Protein AF-A0AAW4URC3-F1 (afdb_monomer_lite)

pLDDT: mean 91.28, std 11.99, range [45.72, 98.25]

Secondary structure (DSSP, 8-state):
--HHHHHHHHHHHHHHHHHHHHHHHHHHHHHHHHHHHHHHHHHHHHHHHHHHHHHHHHTS---GGGHHHHHHHHHHHHHTTSHHHHHTT------S---

Radius of gyration: 28.43 Å; chains: 1; bounding box: 60×24×77 Å

Sequence (99 aa):
KTYEERIRALEKKEQESIEATKKLIAQRKELEKRKKAEESKKRTHRLCQIGGAVESVLGCPIEEEDLPKLIGFLKRQETNGKFFSKAMQKEPLTDMEEV

Structure (mmCIF, N/CA/C/O backbone):
data_AF-A0AAW4URC3-F1
#
_entry.id   AF-A0AAW4URC3-F1
#
loop_
_atom_site.group_PDB
_atom_site.id
_atom_site.type_symbol
_atom_site.label_atom_id
_atom_site.label_alt_id
_atom_site.label_comp_id
_atom_site.label_asym_id
_atom_site.label_entity_id
_atom_site.label_seq_id
_atom_site.pdbx_PDB_ins_code
_atom_site.Cartn_x
_atom_site.Cartn_y
_atom_site.Cartn_z
_atom_site.occupancy
_atom_site.B_iso_or_equiv
_atom_site.auth_seq_id
_atom_site.auth_comp_id
_atom_site.auth_asym_id
_atom_site.auth_atom_id
_atom_site.pdbx_PDB_model_num
ATOM 1 N N . LYS A 1 1 ? 37.188 -4.048 -47.776 1.00 61.28 1 LYS A N 1
ATOM 2 C CA . LYS A 1 1 ? 36.425 -3.222 -46.811 1.00 61.28 1 LYS A CA 1
ATOM 3 C C . LYS A 1 1 ? 37.290 -2.039 -46.436 1.00 61.28 1 LYS A C 1
ATOM 5 O O . LYS A 1 1 ? 38.365 -2.270 -45.885 1.00 61.28 1 LYS A O 1
ATOM 10 N N . THR A 1 2 ? 36.876 -0.833 -46.801 1.00 87.75 2 THR A N 1
ATOM 11 C CA . THR A 1 2 ? 37.629 0.386 -46.480 1.00 87.75 2 THR A CA 1
ATOM 12 C C . THR A 1 2 ? 37.494 0.703 -44.988 1.00 87.75 2 THR A C 1
ATOM 14 O O . THR A 1 2 ? 36.591 0.203 -44.310 1.00 87.75 2 THR A O 1
ATOM 17 N N . TYR A 1 3 ? 38.415 1.496 -44.439 1.00 86.44 3 TYR A N 1
ATOM 18 C CA . TYR A 1 3 ? 38.340 1.918 -43.037 1.00 86.44 3 TYR A CA 1
ATOM 19 C C . TYR A 1 3 ? 37.055 2.712 -42.748 1.00 86.44 3 TYR A C 1
ATOM 21 O O . TYR A 1 3 ? 36.434 2.515 -41.707 1.00 86.44 3 TYR A O 1
ATOM 29 N N . GLU A 1 4 ? 36.586 3.503 -43.712 1.00 87.88 4 GLU A N 1
ATOM 30 C CA . GLU A 1 4 ? 35.340 4.273 -43.619 1.00 87.88 4 GLU A CA 1
ATOM 31 C C . GLU A 1 4 ? 34.081 3.402 -43.504 1.00 87.88 4 GLU A C 1
ATOM 33 O O . GLU A 1 4 ? 33.157 3.734 -42.764 1.00 87.88 4 GLU A O 1
ATOM 38 N N . GLU A 1 5 ? 34.022 2.269 -44.211 1.00 88.00 5 GLU A N 1
ATOM 39 C CA . GLU A 1 5 ? 32.903 1.323 -44.088 1.00 88.00 5 GLU A CA 1
ATOM 40 C C . GLU A 1 5 ? 32.860 0.676 -42.699 1.00 88.00 5 GLU A C 1
ATOM 42 O O . GLU A 1 5 ? 31.785 0.398 -42.167 1.00 88.00 5 GLU A O 1
ATOM 47 N N . ARG A 1 6 ? 34.033 0.440 -42.095 1.00 90.69 6 ARG A N 1
ATOM 48 C CA . ARG A 1 6 ? 34.136 -0.120 -40.740 1.00 90.69 6 ARG A CA 1
ATOM 49 C C . ARG A 1 6 ? 33.696 0.891 -39.682 1.00 90.69 6 ARG A C 1
ATOM 51 O O . ARG A 1 6 ? 32.992 0.494 -38.759 1.00 90.69 6 ARG A O 1
ATOM 58 N N . ILE A 1 7 ? 34.055 2.167 -39.842 1.00 91.50 7 ILE A N 1
ATOM 59 C CA . ILE A 1 7 ? 33.627 3.255 -38.947 1.00 91.50 7 ILE A CA 1
ATOM 60 C C . ILE A 1 7 ? 32.098 3.396 -38.972 1.00 91.50 7 ILE A C 1
ATOM 62 O O . ILE A 1 7 ? 31.466 3.283 -37.925 1.00 91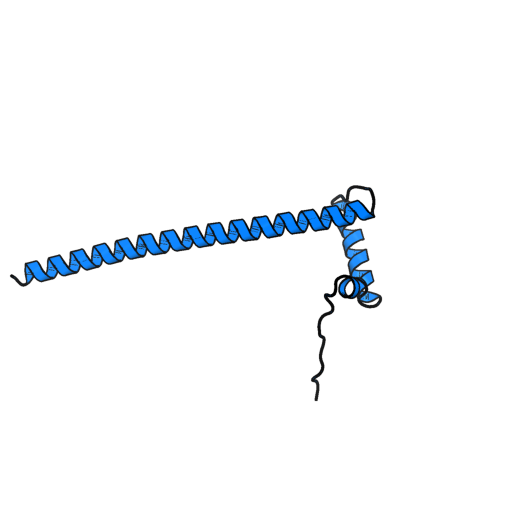.50 7 ILE A O 1
ATOM 66 N N . ARG A 1 8 ? 31.480 3.483 -40.160 1.00 91.69 8 ARG A N 1
ATOM 67 C CA . ARG A 1 8 ? 30.011 3.583 -40.291 1.00 91.69 8 ARG A CA 1
ATOM 68 C C . ARG A 1 8 ? 29.259 2.390 -39.694 1.00 91.69 8 ARG A C 1
ATOM 70 O O . ARG A 1 8 ? 28.179 2.548 -39.128 1.00 91.69 8 ARG A O 1
ATOM 77 N N . ALA A 1 9 ? 29.814 1.183 -39.809 1.00 90.56 9 ALA A N 1
ATOM 78 C CA . ALA A 1 9 ? 29.214 -0.007 -39.207 1.00 90.56 9 ALA A CA 1
ATOM 79 C C . ALA A 1 9 ? 29.254 0.027 -37.667 1.00 90.56 9 ALA A C 1
ATOM 81 O O . ALA A 1 9 ? 28.310 -0.437 -37.025 1.00 90.56 9 ALA A O 1
ATOM 82 N N . LEU A 1 10 ? 30.324 0.576 -37.077 1.00 91.44 10 LEU A N 1
ATOM 83 C CA . LEU A 1 10 ? 30.440 0.752 -35.628 1.00 91.44 10 LEU A CA 1
ATOM 84 C C . LEU A 1 10 ? 29.471 1.824 -35.115 1.00 91.44 10 LEU A C 1
ATOM 86 O O . LEU A 1 10 ? 28.751 1.549 -34.160 1.00 91.44 10 LEU A O 1
ATOM 90 N N . GLU A 1 11 ? 29.369 2.970 -35.792 1.00 92.69 11 GLU A N 1
ATOM 91 C CA . GLU A 1 11 ? 28.425 4.046 -35.441 1.00 92.69 11 GLU A CA 1
ATOM 92 C C . 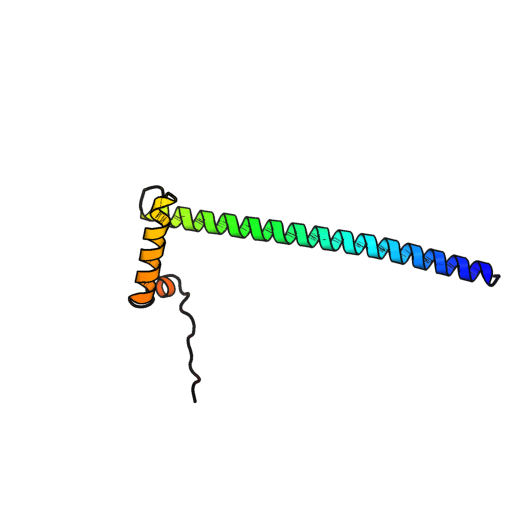GLU A 1 11 ? 26.968 3.570 -35.492 1.00 92.69 11 GLU A C 1
ATOM 94 O O . GLU A 1 11 ? 26.184 3.827 -34.580 1.00 92.69 11 GLU A O 1
ATOM 99 N N . LYS A 1 12 ? 26.599 2.802 -36.528 1.00 94.44 12 LYS A N 1
ATOM 100 C CA . LYS A 1 12 ? 25.254 2.221 -36.627 1.00 94.44 12 LYS A CA 1
ATOM 101 C C . LYS A 1 12 ? 24.959 1.283 -35.453 1.00 94.44 12 LYS A C 1
ATOM 103 O O . LYS A 1 12 ? 23.882 1.355 -34.865 1.00 94.44 12 LYS A O 1
ATOM 108 N N . LYS A 1 13 ? 25.921 0.431 -35.087 1.00 93.50 13 LYS A N 1
ATOM 109 C CA . LYS A 1 13 ? 25.784 -0.490 -33.950 1.00 93.50 13 LYS A CA 1
ATOM 110 C C . LYS A 1 13 ? 25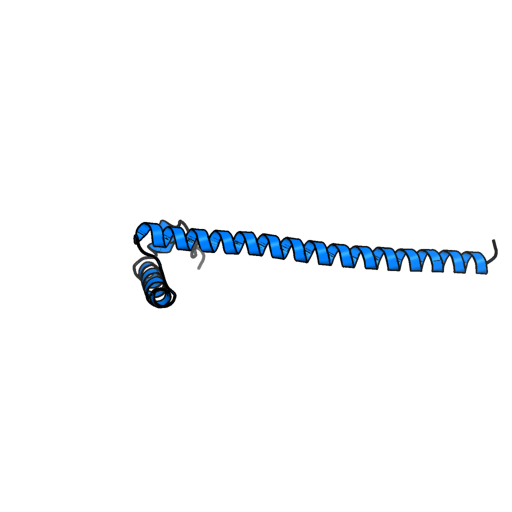.691 0.261 -32.616 1.00 93.50 13 LYS A C 1
ATOM 112 O O . LYS A 1 13 ? 24.941 -0.152 -31.733 1.00 93.50 13 LYS A O 1
ATOM 117 N N . GLU A 1 14 ? 26.436 1.352 -32.464 1.00 93.25 14 GLU A N 1
ATOM 118 C CA . GLU A 1 14 ? 26.371 2.219 -31.288 1.00 93.25 14 GLU A CA 1
ATOM 119 C C . GLU A 1 14 ? 24.996 2.886 -31.166 1.00 93.25 14 GLU A C 1
ATOM 121 O O . GLU A 1 14 ? 24.365 2.805 -30.111 1.00 93.25 14 GLU A O 1
ATOM 126 N N . GLN A 1 15 ? 24.471 3.438 -32.260 1.00 94.25 15 GLN A N 1
ATOM 127 C CA . GLN A 1 15 ? 23.146 4.056 -32.289 1.00 94.25 15 GLN A CA 1
ATOM 128 C C . GLN A 1 15 ? 22.026 3.053 -31.964 1.00 94.25 15 GLN A C 1
ATOM 130 O O . GLN A 1 15 ? 21.160 3.337 -31.132 1.00 94.25 15 GLN A O 1
ATOM 135 N N . GLU A 1 16 ? 22.066 1.854 -32.551 1.00 94.25 16 GLU A N 1
ATOM 136 C CA . GLU A 1 16 ? 21.119 0.773 -32.246 1.00 94.25 16 GLU A CA 1
ATOM 137 C C . GLU A 1 16 ? 21.172 0.374 -30.760 1.00 94.25 16 GLU A C 1
ATOM 139 O O . GLU A 1 16 ? 20.134 0.169 -30.125 1.00 94.25 16 GLU A O 1
ATOM 144 N N . SER A 1 17 ? 22.373 0.325 -30.174 1.00 91.50 17 SER A N 1
ATOM 145 C CA . SER A 1 17 ? 22.572 0.038 -28.749 1.00 91.50 17 SER A CA 1
ATOM 146 C C . SER A 1 17 ? 22.000 1.138 -27.846 1.00 91.50 17 SER A C 1
ATOM 148 O O . SER A 1 17 ? 21.334 0.851 -26.842 1.00 91.50 17 SER A O 1
ATOM 150 N N . ILE A 1 18 ? 22.190 2.408 -28.215 1.00 94.75 18 ILE A N 1
ATOM 151 C CA . ILE A 1 18 ? 21.625 3.558 -27.499 1.00 94.75 18 ILE A CA 1
ATOM 152 C C . ILE A 1 18 ? 20.093 3.505 -27.532 1.00 94.75 18 ILE A C 1
ATOM 154 O O . ILE A 1 18 ? 19.439 3.697 -26.503 1.00 94.75 18 ILE A O 1
ATOM 158 N N . GLU A 1 19 ? 19.497 3.215 -28.687 1.00 95.19 19 GLU A N 1
ATOM 159 C CA . GLU A 1 19 ? 18.043 3.099 -28.828 1.00 95.19 19 GLU A CA 1
ATOM 160 C C . GLU A 1 19 ? 17.471 1.910 -28.053 1.00 95.19 19 GLU A C 1
ATOM 162 O O . GLU A 1 19 ? 16.449 2.053 -27.373 1.00 95.19 19 GLU A O 1
ATOM 167 N N . ALA A 1 20 ? 18.144 0.758 -28.089 1.00 95.25 20 ALA A N 1
ATOM 168 C CA . ALA A 1 20 ? 17.772 -0.403 -27.287 1.00 95.25 20 ALA A CA 1
ATOM 169 C C . ALA A 1 20 ? 17.826 -0.082 -25.785 1.00 95.25 20 ALA A C 1
ATOM 171 O O . ALA A 1 20 ? 16.878 -0.371 -25.051 1.00 95.25 20 ALA A O 1
ATOM 172 N N . THR A 1 21 ? 18.877 0.605 -25.334 1.00 94.06 21 THR A N 1
ATOM 173 C CA . THR A 1 21 ? 19.033 1.027 -23.936 1.00 94.06 21 THR A CA 1
ATOM 174 C C . THR A 1 21 ? 17.931 2.004 -23.519 1.00 94.06 21 THR A C 1
ATOM 176 O O . THR A 1 21 ? 17.320 1.831 -22.463 1.00 94.06 21 THR A O 1
ATOM 179 N N . LYS A 1 22 ? 17.591 2.987 -24.364 1.00 96.94 22 LYS A N 1
ATOM 180 C CA . LYS A 1 22 ? 16.474 3.917 -24.117 1.00 96.94 22 LYS A CA 1
ATOM 181 C C . LYS A 1 22 ? 15.139 3.180 -23.966 1.00 96.94 22 LYS A C 1
ATOM 183 O O . LYS A 1 22 ? 14.389 3.473 -23.033 1.00 96.94 22 LYS A O 1
ATOM 188 N N . LYS A 1 23 ? 14.858 2.197 -24.832 1.00 96.31 23 LYS A N 1
ATOM 189 C CA . LYS A 1 23 ? 13.648 1.358 -24.742 1.00 96.31 23 LYS A CA 1
ATOM 190 C C . LYS A 1 23 ? 13.618 0.549 -23.446 1.00 96.31 23 LYS A C 1
ATOM 192 O O . LYS A 1 23 ? 12.591 0.537 -22.771 1.00 96.31 23 LYS A O 1
ATOM 197 N N . LEU A 1 24 ? 14.736 -0.064 -23.057 1.00 95.25 24 LEU A N 1
ATOM 198 C CA . LEU A 1 24 ? 14.837 -0.826 -21.808 1.00 95.25 24 LEU A CA 1
ATOM 199 C C . LEU A 1 24 ? 14.623 0.054 -20.571 1.00 95.25 24 LEU A C 1
ATOM 201 O O . LEU A 1 24 ? 13.899 -0.338 -19.658 1.00 95.25 24 LEU A O 1
ATOM 205 N N . ILE A 1 25 ? 15.197 1.260 -20.544 1.00 96.69 25 ILE A N 1
ATOM 206 C CA . ILE A 1 25 ? 14.980 2.219 -19.452 1.00 96.69 25 ILE A CA 1
ATOM 207 C C . ILE A 1 25 ? 13.499 2.612 -19.369 1.00 96.69 25 ILE A C 1
ATOM 209 O O . ILE A 1 25 ? 12.935 2.649 -18.274 1.00 96.69 25 ILE A O 1
ATOM 213 N N . ALA A 1 26 ? 12.853 2.877 -20.508 1.00 96.56 26 ALA A N 1
ATOM 214 C CA . ALA A 1 26 ? 11.428 3.199 -20.546 1.00 96.56 26 ALA A CA 1
ATOM 215 C C . ALA A 1 26 ? 10.562 2.033 -20.036 1.00 96.56 26 ALA A C 1
ATOM 217 O O . ALA A 1 26 ? 9.682 2.245 -19.203 1.00 96.56 26 ALA A O 1
ATOM 218 N N . GLN A 1 27 ? 10.857 0.801 -20.465 1.00 96.75 27 GLN A N 1
ATOM 219 C CA . GLN A 1 27 ? 10.165 -0.403 -19.996 1.00 96.75 27 GLN A CA 1
ATOM 220 C C . GLN A 1 27 ? 10.344 -0.627 -18.490 1.00 96.75 27 GLN A C 1
ATOM 222 O O . GLN A 1 27 ? 9.367 -0.914 -17.803 1.00 96.75 27 GLN A O 1
ATOM 227 N N . ARG A 1 28 ? 11.555 -0.442 -17.948 1.00 96.56 28 ARG A N 1
ATOM 228 C CA . ARG A 1 28 ? 11.802 -0.544 -16.498 1.00 96.56 28 ARG A CA 1
ATOM 229 C C . ARG A 1 28 ? 10.977 0.467 -15.708 1.00 96.56 28 ARG A C 1
ATOM 231 O O . ARG A 1 28 ? 10.293 0.076 -14.769 1.00 96.56 28 ARG A O 1
ATOM 238 N N . LYS A 1 29 ? 10.970 1.736 -16.129 1.00 97.06 29 LYS A N 1
ATOM 239 C CA . LYS A 1 29 ? 10.165 2.786 -15.479 1.00 97.06 29 LYS A CA 1
ATOM 240 C C . LYS A 1 29 ? 8.671 2.461 -15.493 1.00 97.06 29 LYS A C 1
ATOM 242 O O . LYS A 1 29 ? 7.975 2.719 -14.5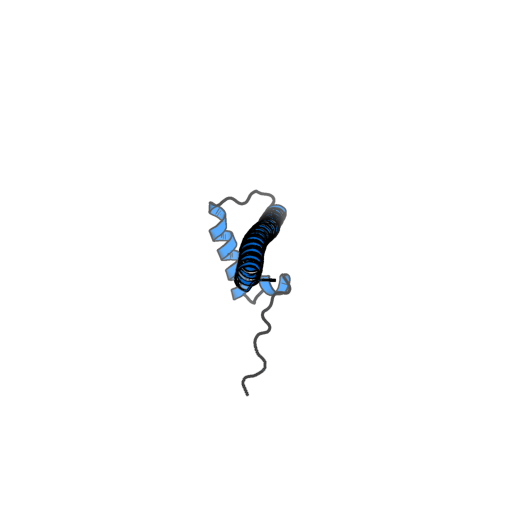16 1.00 97.06 29 LYS A O 1
ATOM 247 N N . GLU A 1 30 ? 8.171 1.907 -16.592 1.00 96.44 30 GLU A N 1
ATOM 248 C CA . GLU A 1 30 ? 6.770 1.497 -16.703 1.00 96.44 30 GLU A CA 1
ATOM 249 C C . GLU A 1 30 ? 6.444 0.319 -15.772 1.00 96.44 30 GLU A C 1
ATOM 251 O O . GLU A 1 30 ? 5.437 0.344 -15.064 1.00 96.44 30 GLU A O 1
ATOM 256 N N . LEU A 1 31 ? 7.321 -0.685 -15.701 1.00 96.06 31 LEU A N 1
ATOM 257 C CA . LEU A 1 31 ? 7.163 -1.813 -14.781 1.00 96.06 31 LEU A CA 1
ATOM 258 C C . LEU A 1 31 ? 7.196 -1.370 -13.311 1.00 96.06 31 LEU A C 1
ATOM 260 O O . LEU A 1 31 ? 6.363 -1.813 -12.522 1.00 96.06 31 LEU A O 1
ATOM 264 N N . GLU A 1 32 ? 8.096 -0.458 -12.945 1.00 96.00 32 GLU A N 1
ATOM 265 C CA . GLU A 1 32 ? 8.163 0.116 -11.596 1.00 96.00 32 GLU A CA 1
ATOM 266 C C . GLU A 1 32 ? 6.880 0.870 -11.227 1.00 96.00 32 GLU A C 1
ATOM 268 O O . GLU A 1 32 ? 6.344 0.688 -10.131 1.00 96.00 32 GLU A O 1
ATOM 273 N N . LYS A 1 33 ? 6.334 1.670 -12.154 1.00 96.62 33 LYS A N 1
ATOM 274 C CA . LYS A 1 33 ? 5.048 2.358 -11.957 1.00 96.62 33 LYS A CA 1
ATOM 275 C C . LYS A 1 33 ? 3.906 1.372 -11.723 1.00 96.62 33 LYS A C 1
ATOM 277 O O . LYS A 1 33 ? 3.118 1.572 -10.799 1.00 96.62 33 LYS A O 1
ATOM 282 N N . ARG A 1 34 ? 3.829 0.298 -12.516 1.00 96.19 34 ARG A N 1
ATOM 283 C CA . ARG A 1 34 ? 2.805 -0.749 -12.360 1.00 96.19 34 ARG A CA 1
ATOM 284 C C . ARG A 1 34 ? 2.921 -1.465 -11.022 1.00 96.19 34 ARG A C 1
ATOM 286 O O . ARG A 1 34 ? 1.916 -1.602 -10.330 1.00 96.19 34 ARG A O 1
ATOM 293 N N . LYS A 1 35 ? 4.139 -1.841 -10.622 1.00 96.19 35 LYS A N 1
ATOM 294 C CA . LYS A 1 35 ? 4.397 -2.465 -9.319 1.00 96.19 35 LYS A CA 1
ATOM 295 C C . LYS A 1 35 ? 3.946 -1.558 -8.172 1.00 96.19 35 LYS A C 1
ATOM 297 O O . LYS A 1 35 ? 3.193 -1.997 -7.307 1.00 96.19 35 LYS A O 1
ATOM 302 N N . LYS A 1 36 ? 4.315 -0.272 -8.212 1.00 95.56 36 LYS A N 1
ATOM 303 C CA . LYS A 1 36 ? 3.896 0.711 -7.202 1.00 95.56 36 LYS A CA 1
ATOM 304 C C . LYS A 1 36 ? 2.373 0.867 -7.152 1.00 95.56 36 LYS A C 1
ATOM 306 O O . LYS A 1 36 ? 1.806 0.978 -6.065 1.00 95.56 36 LYS A O 1
ATOM 311 N N . ALA A 1 37 ? 1.701 0.872 -8.302 1.00 95.12 37 ALA A N 1
ATOM 312 C CA . ALA A 1 37 ? 0.244 0.957 -8.365 1.00 95.12 37 ALA A CA 1
ATOM 313 C C . ALA A 1 37 ? -0.432 -0.288 -7.766 1.00 95.12 37 ALA A C 1
ATOM 315 O O . ALA A 1 37 ? -1.382 -0.161 -6.993 1.00 95.12 37 ALA A O 1
ATOM 316 N N . GLU A 1 38 ? 0.083 -1.483 -8.059 1.00 95.38 38 GLU A N 1
ATOM 317 C CA . GLU A 1 38 ? -0.425 -2.738 -7.502 1.00 95.38 38 GLU A CA 1
ATOM 318 C C . GLU A 1 38 ? -0.230 -2.812 -5.981 1.00 95.38 38 GLU A C 1
ATOM 320 O O . GLU A 1 38 ? -1.170 -3.127 -5.247 1.00 95.38 38 GLU A O 1
ATOM 325 N N . GLU A 1 39 ? 0.961 -2.463 -5.487 1.00 95.81 39 GLU A N 1
ATOM 326 C CA . GLU A 1 39 ? 1.254 -2.382 -4.053 1.00 95.81 39 GLU A CA 1
ATOM 327 C C . GLU A 1 39 ? 0.346 -1.366 -3.351 1.00 95.81 39 GLU A C 1
ATOM 329 O O . GLU A 1 39 ? -0.196 -1.649 -2.278 1.00 95.81 39 GLU A O 1
ATOM 334 N N . SER A 1 40 ? 0.107 -0.214 -3.984 1.00 95.44 40 SER A N 1
ATOM 335 C CA . SER A 1 40 ? -0.799 0.814 -3.462 1.00 95.44 40 SER A CA 1
ATOM 336 C C . SER A 1 40 ? -2.240 0.304 -3.386 1.00 95.44 40 SER A C 1
ATOM 338 O O . SER A 1 40 ? -2.887 0.471 -2.355 1.00 95.44 40 SER A O 1
ATOM 340 N N . LYS A 1 41 ? -2.729 -0.396 -4.421 1.00 96.19 41 LYS A N 1
ATOM 341 C CA . LYS A 1 41 ? -4.072 -1.000 -4.433 1.00 96.19 41 LYS A CA 1
ATOM 342 C C . LYS A 1 41 ? -4.230 -2.045 -3.329 1.00 96.19 41 LYS A C 1
ATOM 344 O O . LYS A 1 41 ? -5.218 -2.011 -2.596 1.00 96.19 41 LYS A O 1
ATOM 349 N N . LYS A 1 42 ? -3.246 -2.939 -3.170 1.00 96.56 42 LYS A N 1
ATOM 350 C CA . LYS A 1 42 ? -3.231 -3.948 -2.096 1.00 96.56 42 LYS A CA 1
ATOM 351 C C . LYS A 1 42 ? -3.229 -3.292 -0.715 1.00 96.56 42 LYS A C 1
ATOM 353 O O . LYS A 1 42 ? -3.969 -3.722 0.168 1.00 96.56 42 LYS A O 1
ATOM 358 N N . ARG A 1 43 ? -2.434 -2.233 -0.527 1.00 97.12 43 ARG A N 1
ATOM 359 C CA . ARG A 1 43 ? -2.387 -1.473 0.729 1.00 97.12 43 ARG A CA 1
ATOM 360 C C . ARG A 1 43 ? -3.730 -0.820 1.041 1.00 97.12 43 ARG A C 1
ATOM 362 O O . ARG A 1 43 ? -4.221 -1.003 2.148 1.00 97.12 43 ARG A O 1
ATOM 369 N N . THR A 1 44 ? -4.318 -0.089 0.095 1.00 97.19 44 THR A N 1
ATOM 370 C CA . THR A 1 44 ? -5.602 0.595 0.304 1.00 97.19 44 THR A CA 1
ATOM 371 C C . THR A 1 44 ? -6.716 -0.401 0.601 1.00 97.19 44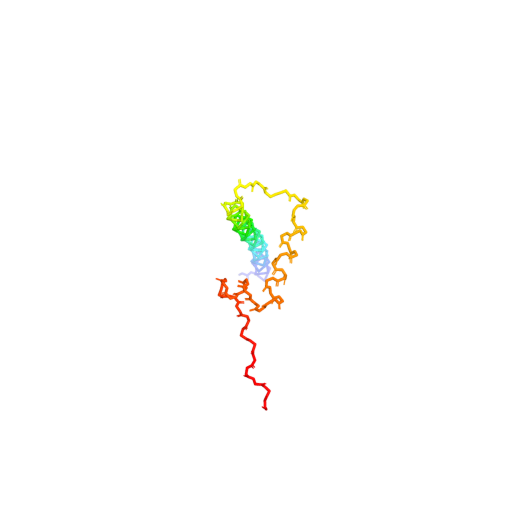 THR A C 1
ATOM 373 O O . THR A 1 44 ? -7.421 -0.226 1.585 1.00 97.19 44 THR A O 1
ATOM 376 N N . HIS A 1 45 ? -6.814 -1.497 -0.162 1.00 97.75 45 HIS A N 1
ATOM 377 C CA . HIS A 1 45 ? -7.810 -2.539 0.095 1.00 97.75 45 HIS A CA 1
ATOM 378 C C . HIS A 1 45 ? -7.688 -3.122 1.509 1.00 97.75 45 HIS A C 1
ATOM 380 O O . HIS A 1 45 ? -8.683 -3.207 2.224 1.00 97.75 45 HIS A O 1
ATOM 386 N N . ARG A 1 46 ? -6.463 -3.444 1.948 1.00 97.81 46 ARG A N 1
ATOM 387 C CA . ARG A 1 46 ? -6.211 -3.938 3.308 1.00 97.81 46 ARG A CA 1
ATOM 388 C C . ARG A 1 46 ? -6.619 -2.921 4.378 1.00 97.81 46 ARG A C 1
ATOM 390 O O . ARG A 1 46 ? -7.197 -3.309 5.384 1.00 97.81 46 ARG A O 1
ATOM 397 N N . LEU A 1 47 ? -6.314 -1.636 4.187 1.00 96.62 47 LEU A N 1
ATOM 398 C CA . LEU A 1 47 ? -6.701 -0.592 5.144 1.00 96.62 47 LEU A CA 1
ATOM 399 C C . LEU A 1 47 ? -8.226 -0.447 5.241 1.00 96.62 47 LEU A C 1
ATOM 401 O O . LEU A 1 47 ? -8.742 -0.356 6.349 1.00 96.62 47 LEU A O 1
ATOM 405 N N . CYS A 1 48 ? -8.943 -0.516 4.116 1.00 96.25 48 CYS A N 1
ATOM 406 C CA . CYS A 1 48 ? -10.408 -0.526 4.112 1.00 96.25 48 CYS A CA 1
ATOM 407 C C . CYS A 1 48 ? -10.979 -1.751 4.842 1.00 96.25 48 CYS A C 1
ATOM 409 O O . CYS A 1 48 ? -11.916 -1.612 5.618 1.00 96.25 48 CYS A O 1
ATOM 411 N N . GLN A 1 49 ? -10.398 -2.940 4.641 1.00 97.81 49 GLN A N 1
ATOM 412 C CA . GLN A 1 49 ? -10.815 -4.152 5.359 1.00 97.81 49 GLN A CA 1
ATOM 413 C C . GLN A 1 49 ? -10.627 -4.026 6.873 1.00 97.81 49 GLN A C 1
ATOM 415 O O . GLN A 1 49 ? -11.484 -4.471 7.628 1.00 97.81 49 GLN A O 1
ATOM 420 N N . ILE A 1 50 ? -9.531 -3.405 7.320 1.00 96.25 50 ILE A N 1
ATOM 421 C CA . ILE A 1 50 ? -9.308 -3.131 8.745 1.00 96.25 50 ILE A CA 1
ATOM 422 C C . ILE A 1 50 ? -10.388 -2.181 9.274 1.00 96.25 50 ILE A C 1
ATOM 424 O O . ILE A 1 50 ? -10.961 -2.468 10.317 1.00 96.25 50 ILE A O 1
ATOM 428 N N . GLY A 1 51 ? -10.704 -1.101 8.549 1.00 96.38 51 GLY A N 1
ATOM 429 C CA . GLY A 1 51 ? -11.794 -0.187 8.917 1.00 96.38 51 GLY A CA 1
ATOM 430 C C . GLY A 1 51 ? -13.130 -0.914 9.070 1.00 96.38 51 GLY A C 1
ATOM 431 O O . GLY A 1 51 ? -13.732 -0.866 10.138 1.00 96.38 51 GLY A O 1
ATOM 432 N N . GLY A 1 52 ? -13.520 -1.699 8.060 1.00 97.25 52 GLY A N 1
ATOM 433 C CA . GLY A 1 52 ? -14.749 -2.494 8.106 1.00 97.25 52 GLY A CA 1
ATOM 434 C C . GLY A 1 52 ? -14.765 -3.532 9.233 1.00 97.25 52 GLY A C 1
ATOM 435 O O . GLY A 1 52 ? -15.812 -3.781 9.822 1.00 97.25 52 GLY A O 1
ATOM 436 N N . ALA A 1 53 ? -13.613 -4.107 9.594 1.00 97.38 53 ALA A N 1
ATOM 437 C CA . ALA A 1 53 ? -13.521 -4.998 10.746 1.00 97.38 53 ALA A CA 1
ATOM 438 C C . ALA A 1 53 ? -13.813 -4.255 12.061 1.00 97.38 53 ALA A C 1
ATOM 440 O O . ALA A 1 53 ? -14.552 -4.774 12.895 1.00 97.38 53 ALA A O 1
ATOM 441 N N . VAL A 1 54 ? -13.296 -3.035 12.239 1.00 96.81 54 VAL A N 1
ATOM 442 C CA . VAL A 1 54 ? -13.580 -2.234 13.442 1.00 96.81 54 VAL A CA 1
ATOM 443 C C . VAL A 1 54 ? -15.057 -1.825 13.489 1.00 96.81 54 VAL A C 1
ATOM 445 O O . VAL A 1 54 ? -15.700 -2.011 14.521 1.00 96.81 54 VAL A O 1
ATOM 448 N N . GLU A 1 55 ? -15.623 -1.356 12.375 1.00 97.25 55 GLU A N 1
ATOM 449 C CA . GLU A 1 55 ? -17.051 -1.014 12.281 1.00 97.25 55 GLU A CA 1
ATOM 450 C C . GLU A 1 55 ? -17.955 -2.222 12.550 1.00 97.25 55 GLU A C 1
ATOM 452 O O . GLU A 1 55 ? -18.965 -2.093 13.236 1.00 97.25 55 GLU A O 1
ATOM 457 N N . SER A 1 56 ? -17.570 -3.420 12.091 1.00 97.69 56 SER A N 1
ATOM 458 C CA . SER A 1 56 ? -18.338 -4.648 12.337 1.00 97.69 56 SER A CA 1
ATOM 459 C C . SER A 1 56 ? -18.446 -5.011 13.822 1.00 97.69 56 SER A C 1
ATOM 461 O O . SER A 1 56 ? -19.448 -5.588 14.236 1.00 97.69 56 SER A O 1
ATOM 463 N N . VAL A 1 57 ? -17.440 -4.650 14.629 1.00 95.94 57 VAL A N 1
ATOM 464 C CA . VAL A 1 57 ? -17.445 -4.861 16.085 1.00 95.94 57 VAL A CA 1
ATOM 465 C C . VAL A 1 57 ? -18.282 -3.794 16.789 1.00 95.94 57 VAL A C 1
ATOM 467 O O . VAL A 1 57 ? -18.960 -4.101 17.767 1.00 95.94 57 VAL A O 1
ATOM 470 N N . LEU A 1 58 ? -18.242 -2.550 16.307 1.00 94.62 58 LEU A N 1
ATOM 471 C CA . LEU A 1 58 ? -18.988 -1.436 16.898 1.00 94.62 58 LEU A CA 1
ATOM 472 C C . LEU A 1 58 ? -20.469 -1.417 16.493 1.00 94.62 58 LEU A C 1
ATOM 474 O O . LEU A 1 58 ? -21.294 -0.895 17.237 1.00 94.62 58 LEU A O 1
ATOM 478 N N . GLY A 1 59 ? -20.814 -1.982 15.334 1.00 96.12 59 GLY A N 1
ATOM 479 C CA . GLY A 1 59 ? -22.171 -1.963 14.785 1.00 96.12 59 GLY A CA 1
ATOM 480 C C . GLY A 1 59 ? -22.601 -0.602 14.224 1.00 96.12 59 GLY A C 1
ATOM 481 O O . GLY A 1 59 ? -23.776 -0.421 13.908 1.00 96.12 59 GLY A O 1
ATOM 482 N N . CYS A 1 60 ? -21.675 0.351 14.092 1.00 94.12 60 CYS A N 1
ATOM 483 C CA . CYS A 1 60 ? -21.915 1.665 13.505 1.00 9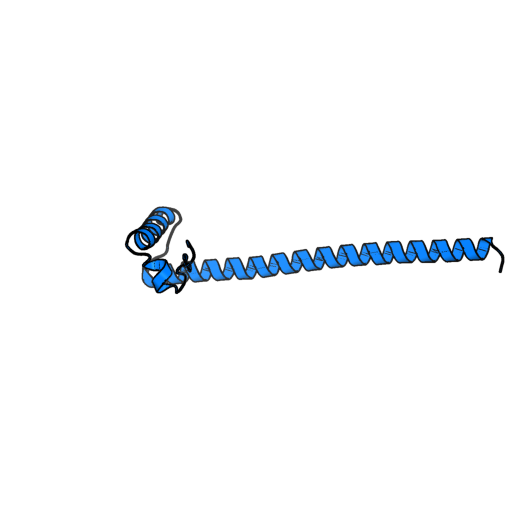4.12 60 CYS A CA 1
ATOM 484 C C . CYS A 1 60 ? -20.712 2.128 12.659 1.00 94.12 60 CYS A C 1
ATOM 486 O O . CYS A 1 60 ? -19.593 1.663 12.901 1.00 94.12 60 CYS A O 1
ATOM 488 N N . PRO A 1 61 ? -20.926 3.036 11.685 1.00 95.25 61 PRO A N 1
ATOM 489 C CA . PRO A 1 61 ? -19.840 3.638 10.913 1.00 95.25 61 PRO A CA 1
ATOM 490 C C . PRO A 1 61 ? -18.868 4.425 11.800 1.00 95.25 61 PRO A C 1
ATOM 492 O O . PRO A 1 61 ? -19.279 4.991 12.816 1.00 95.25 61 PRO A O 1
ATOM 495 N N . ILE A 1 62 ? -17.592 4.465 11.410 1.00 95.06 62 ILE A N 1
ATOM 496 C CA . ILE A 1 62 ? -16.564 5.303 12.041 1.00 95.06 62 ILE A CA 1
ATOM 497 C C . ILE A 1 62 ? -16.282 6.497 11.132 1.00 95.06 62 ILE A C 1
ATOM 499 O O . ILE A 1 62 ? -15.729 6.345 10.044 1.00 95.06 62 ILE A O 1
ATOM 503 N N . GLU A 1 63 ? -16.596 7.694 11.620 1.00 95.31 63 GLU A N 1
ATOM 504 C CA . GLU A 1 63 ? -16.326 8.952 10.920 1.00 95.31 63 GLU A CA 1
ATOM 505 C C . GLU A 1 63 ? -14.968 9.550 11.335 1.00 95.31 63 GLU A C 1
ATOM 507 O O . GLU A 1 63 ? -14.326 9.116 12.300 1.00 95.31 63 GLU A O 1
ATOM 512 N N . GLU A 1 64 ? -14.511 10.587 10.623 1.00 94.56 64 GLU A N 1
ATOM 513 C CA . GLU A 1 64 ? -13.215 11.234 10.893 1.00 94.56 64 GLU A CA 1
ATOM 514 C C . GLU A 1 64 ? -13.090 11.760 12.336 1.00 94.56 64 GLU A C 1
ATOM 516 O O . GLU A 1 64 ? -12.011 11.704 12.935 1.00 94.56 64 GLU A O 1
ATOM 521 N N . GLU A 1 65 ? -14.201 12.210 12.923 1.00 96.00 65 GLU A N 1
ATOM 522 C CA . GLU A 1 65 ? -14.279 12.733 14.293 1.00 96.00 65 GLU A CA 1
ATOM 523 C C . GLU A 1 65 ? -14.001 11.671 15.373 1.00 96.00 65 GLU A C 1
ATOM 525 O O . GLU A 1 65 ? -13.595 12.002 16.492 1.00 96.00 65 GLU A O 1
ATOM 530 N N . ASP A 1 66 ? -14.176 10.387 15.051 1.00 96.31 66 ASP A N 1
ATOM 531 C CA . ASP A 1 66 ? -13.961 9.277 15.980 1.00 96.31 66 ASP A CA 1
ATOM 532 C C . ASP A 1 66 ? -12.533 8.722 15.932 1.00 96.31 66 ASP A C 1
ATOM 534 O O . ASP A 1 66 ? -12.092 8.050 16.874 1.00 96.31 66 ASP A O 1
ATOM 538 N N . LEU A 1 67 ? -11.757 9.061 14.896 1.00 96.00 67 LEU A N 1
ATOM 539 C CA . LEU A 1 67 ? -10.368 8.616 14.750 1.00 96.00 67 LEU A CA 1
ATOM 540 C C . LEU A 1 67 ? -9.488 8.971 15.962 1.00 96.00 67 LEU A C 1
ATOM 542 O O . LEU A 1 67 ? -8.747 8.093 16.419 1.00 96.00 67 LEU A O 1
ATOM 546 N N . PRO A 1 68 ? -9.559 10.181 16.561 1.00 98.25 68 PRO A N 1
ATOM 547 C CA . PRO A 1 68 ? -8.791 10.491 17.765 1.00 98.25 68 PRO A CA 1
ATOM 548 C C . PRO A 1 68 ? -9.132 9.575 18.948 1.00 98.25 68 PRO A C 1
ATOM 550 O O . PRO A 1 68 ? -8.230 9.161 19.682 1.00 98.25 68 PRO A O 1
ATOM 553 N N . LYS A 1 69 ? -10.412 9.211 19.120 1.00 97.19 69 LYS A N 1
ATOM 554 C CA . LYS A 1 69 ? -10.857 8.299 20.186 1.00 97.19 69 LYS A CA 1
ATOM 555 C C . LYS A 1 69 ? -10.340 6.884 19.941 1.00 97.19 69 LYS A C 1
ATOM 557 O O . LYS A 1 69 ? -9.807 6.274 20.867 1.00 97.19 69 LYS A O 1
ATOM 562 N N . LEU A 1 70 ? -10.429 6.390 18.702 1.00 96.56 70 LEU A N 1
ATOM 563 C CA . LEU A 1 70 ? -9.916 5.073 18.314 1.00 96.56 70 LEU A CA 1
ATOM 564 C C . LEU A 1 70 ? -8.398 4.978 18.524 1.00 96.56 70 LEU A C 1
ATOM 566 O O . LEU A 1 70 ? -7.909 4.027 19.134 1.00 96.56 70 LEU A O 1
ATOM 570 N N . ILE A 1 71 ? -7.644 5.993 18.094 1.00 97.12 71 ILE A N 1
ATOM 571 C CA . ILE A 1 71 ? -6.194 6.062 18.317 1.00 97.12 71 ILE A CA 1
ATOM 572 C C . ILE A 1 71 ? -5.883 6.094 19.817 1.00 97.12 71 ILE A C 1
ATOM 574 O O . ILE A 1 71 ? -4.990 5.379 20.276 1.00 97.12 71 ILE A O 1
ATOM 578 N N . GLY A 1 72 ? -6.612 6.904 20.590 1.00 98.06 72 GLY A N 1
ATOM 579 C CA . GLY A 1 72 ? -6.457 6.983 22.041 1.00 98.06 72 GLY A CA 1
ATOM 580 C C . GLY A 1 72 ? -6.713 5.641 22.729 1.00 98.06 72 GLY A C 1
ATOM 581 O O . GLY A 1 72 ? -5.938 5.235 23.595 1.00 98.06 72 GLY A O 1
ATOM 582 N N . PHE A 1 73 ? -7.752 4.922 22.299 1.00 97.00 73 PHE A N 1
ATOM 583 C CA . PHE A 1 73 ? -8.058 3.575 22.766 1.00 97.00 73 PHE A CA 1
ATOM 584 C C . PHE A 1 73 ? -6.915 2.599 22.469 1.00 97.00 73 PHE A C 1
ATOM 586 O O . PHE A 1 73 ? -6.410 1.974 23.399 1.00 97.00 73 PHE A O 1
ATOM 593 N N . LEU A 1 74 ? -6.457 2.509 21.214 1.00 96.44 74 LEU A N 1
ATOM 594 C CA . LEU A 1 74 ? -5.384 1.590 20.812 1.00 96.44 74 LEU A CA 1
ATOM 595 C C . LEU A 1 74 ? -4.072 1.879 21.552 1.00 96.44 74 LEU A C 1
ATOM 597 O O . LEU A 1 74 ? -3.435 0.962 22.063 1.00 96.44 74 LEU A O 1
ATOM 601 N N . LYS A 1 75 ? -3.699 3.157 21.699 1.00 97.00 75 LYS A N 1
ATOM 602 C CA . LYS A 1 75 ? -2.524 3.550 22.494 1.00 97.00 75 LYS A CA 1
ATOM 603 C C . LYS A 1 75 ? -2.658 3.129 23.955 1.00 97.00 75 LYS A C 1
ATOM 605 O O . LYS A 1 75 ? -1.708 2.601 24.521 1.00 97.00 75 LYS A O 1
ATOM 610 N N . ARG A 1 76 ? -3.837 3.314 24.557 1.00 97.62 76 ARG A N 1
ATOM 611 C CA . ARG A 1 76 ? -4.103 2.867 25.930 1.00 97.62 76 ARG A CA 1
ATOM 612 C C . ARG A 1 76 ? -3.988 1.346 26.061 1.00 97.62 76 ARG A C 1
ATOM 614 O O . ARG A 1 76 ? -3.463 0.885 27.067 1.00 97.62 76 ARG A O 1
ATOM 621 N N . GLN A 1 77 ? -4.413 0.575 25.057 1.00 96.50 77 GLN A N 1
ATOM 622 C CA . GLN A 1 77 ? -4.215 -0.880 25.048 1.00 96.50 77 GLN A CA 1
ATOM 623 C C . GLN A 1 77 ? -2.730 -1.265 25.026 1.00 96.50 77 GLN A C 1
ATOM 625 O O . GLN A 1 77 ? -2.341 -2.220 25.699 1.00 96.50 77 GLN A O 1
ATOM 630 N N . GLU A 1 78 ? -1.888 -0.515 24.309 1.00 95.19 78 GLU A N 1
ATOM 631 C CA . GLU A 1 78 ? -0.437 -0.728 24.344 1.00 95.19 78 GLU A CA 1
ATOM 632 C C . GLU A 1 78 ? 0.161 -0.378 25.713 1.00 95.19 78 GLU A C 1
ATOM 634 O O . GLU A 1 78 ? 0.895 -1.181 26.288 1.00 95.19 78 GLU A O 1
ATOM 639 N N . THR A 1 79 ? -0.206 0.771 26.291 1.00 96.19 79 THR A N 1
ATOM 640 C CA . THR A 1 79 ? 0.290 1.199 27.611 1.00 96.19 79 THR A CA 1
ATOM 641 C C . THR A 1 79 ? -0.160 0.276 28.747 1.00 96.19 79 THR A C 1
ATOM 643 O O . THR A 1 79 ? 0.611 0.025 29.667 1.00 96.19 79 THR A O 1
ATOM 646 N N . ASN A 1 80 ? -1.372 -0.279 28.679 1.00 93.56 80 ASN A N 1
ATOM 647 C CA . ASN A 1 80 ? -1.947 -1.100 29.749 1.00 93.56 80 ASN A CA 1
ATOM 648 C C . ASN A 1 80 ? -1.433 -2.552 29.784 1.00 93.56 80 ASN A C 1
ATOM 650 O O . ASN A 1 80 ? -1.931 -3.351 30.574 1.00 93.56 80 ASN A O 1
ATOM 654 N N . GLY A 1 81 ? -0.448 -2.902 28.952 1.00 93.19 81 GLY A N 1
ATOM 655 C CA . GLY A 1 81 ? 0.154 -4.238 28.951 1.00 93.19 81 GLY A CA 1
ATOM 656 C C . GLY A 1 81 ? 0.320 -4.868 27.572 1.00 93.19 81 GLY A C 1
ATOM 657 O O . GLY A 1 81 ? 0.340 -6.102 27.486 1.00 93.19 81 GLY A O 1
ATOM 658 N N . LYS A 1 82 ? 0.442 -4.048 26.515 1.00 94.88 82 LYS A N 1
ATOM 659 C CA . LYS A 1 82 ? 0.594 -4.497 25.121 1.00 94.88 82 LYS A CA 1
ATOM 660 C C . LYS A 1 82 ? -0.598 -5.331 24.632 1.00 94.88 82 LYS A C 1
ATOM 662 O O . LYS A 1 82 ? -0.435 -6.273 23.866 1.00 94.88 82 LYS A O 1
ATOM 667 N N . PHE A 1 83 ? -1.817 -5.037 25.098 1.00 95.12 83 PHE A N 1
ATOM 668 C CA . PHE A 1 83 ? -2.985 -5.885 24.820 1.00 95.12 83 PHE A CA 1
ATOM 669 C C . PHE A 1 83 ? -3.302 -5.991 23.331 1.00 95.12 83 PHE A C 1
ATOM 671 O O . PHE A 1 83 ? -3.632 -7.074 22.850 1.00 95.12 83 PHE A O 1
ATOM 678 N N . PHE A 1 84 ? -3.180 -4.885 22.597 1.00 94.62 84 PHE A N 1
ATOM 679 C CA . PHE A 1 84 ? -3.480 -4.882 21.174 1.00 94.62 84 PHE A CA 1
ATOM 680 C C . PHE A 1 84 ? -2.407 -5.639 20.377 1.00 94.62 84 PHE A C 1
ATOM 682 O O . PHE A 1 84 ? -2.739 -6.580 19.659 1.00 94.62 84 PHE A O 1
ATOM 689 N N . SER A 1 85 ? -1.124 -5.335 20.563 1.00 94.62 85 SER A N 1
ATOM 690 C CA . SER A 1 85 ? -0.026 -6.059 19.918 1.00 94.62 85 SER A CA 1
ATOM 691 C C . SER A 1 85 ? 0.007 -7.550 20.282 1.00 94.62 85 SER A C 1
ATOM 693 O O . SER A 1 85 ? 0.208 -8.366 19.384 1.00 94.62 85 SER A O 1
ATOM 695 N N . LYS A 1 86 ? -0.299 -7.945 21.526 1.00 94.62 86 LYS A N 1
ATOM 696 C CA . LYS A 1 86 ? -0.480 -9.359 21.916 1.00 94.62 86 LYS A CA 1
ATOM 697 C C . LYS A 1 86 ? -1.617 -10.039 21.168 1.00 94.62 86 LYS A C 1
ATOM 699 O O . LYS A 1 86 ? -1.404 -11.093 20.573 1.00 94.62 86 LYS A O 1
ATOM 704 N N . ALA A 1 87 ? -2.807 -9.434 21.165 1.00 93.81 87 ALA A N 1
ATOM 705 C CA . ALA A 1 87 ? -3.969 -9.983 20.464 1.00 93.81 87 ALA A CA 1
ATOM 706 C C . ALA A 1 87 ? -3.707 -10.134 18.958 1.00 93.81 87 ALA A C 1
ATOM 708 O O . ALA A 1 87 ? -4.151 -11.094 18.336 1.00 93.81 87 ALA A O 1
ATOM 709 N N . MET A 1 88 ? -2.927 -9.215 18.387 1.00 94.12 88 MET A N 1
ATOM 710 C CA . MET A 1 88 ? -2.536 -9.241 16.980 1.00 94.12 88 MET A CA 1
ATOM 711 C C . MET A 1 88 ? -1.306 -10.113 16.693 1.00 94.12 88 MET A C 1
ATOM 713 O O . MET A 1 88 ? -0.905 -10.207 15.532 1.00 94.12 88 MET A O 1
ATOM 717 N N . GLN A 1 89 ? -0.690 -10.727 17.712 1.00 93.38 89 GLN A N 1
ATOM 718 C CA . GLN A 1 89 ? 0.568 -11.480 17.595 1.00 93.38 89 GLN A CA 1
ATOM 719 C C . GLN A 1 89 ? 1.683 -10.642 16.931 1.00 93.38 89 GLN A C 1
ATOM 721 O O . GLN A 1 89 ? 2.418 -11.096 16.053 1.00 93.38 89 GLN A O 1
ATOM 726 N N . LYS A 1 90 ? 1.758 -9.366 17.322 1.00 89.75 90 LYS A N 1
ATOM 727 C CA . LYS A 1 90 ? 2.696 -8.338 16.847 1.00 89.75 90 LYS A CA 1
ATOM 728 C C . LYS A 1 90 ? 3.572 -7.778 17.964 1.00 89.75 90 LYS A C 1
ATOM 730 O O . LYS A 1 90 ? 4.098 -6.678 17.809 1.00 89.75 90 LYS A O 1
ATOM 735 N N . GLU A 1 91 ? 3.716 -8.485 19.084 1.00 80.00 91 GLU A N 1
ATOM 736 C CA . GLU A 1 91 ? 4.667 -8.052 20.104 1.00 80.00 91 GLU A CA 1
ATOM 737 C C . GLU A 1 91 ? 6.064 -7.922 19.483 1.00 80.00 91 GLU A C 1
ATOM 739 O O . GLU A 1 91 ? 6.516 -8.843 18.793 1.00 80.00 91 GLU A O 1
ATOM 744 N N . PRO A 1 92 ? 6.745 -6.782 19.675 1.00 66.69 92 PRO A N 1
ATOM 745 C CA . PRO A 1 92 ? 8.135 -6.687 19.288 1.00 66.69 92 PRO A CA 1
ATOM 746 C C . PRO A 1 92 ? 8.923 -7.681 20.145 1.00 66.69 92 PRO A C 1
ATOM 748 O O . PRO A 1 92 ? 8.754 -7.725 21.365 1.00 66.69 92 PRO A O 1
ATOM 751 N N . LEU A 1 93 ? 9.766 -8.482 19.496 1.00 58.12 93 LEU A N 1
ATOM 752 C CA . LEU A 1 93 ? 10.805 -9.264 20.159 1.00 58.12 93 LEU A CA 1
ATOM 753 C C . LEU A 1 93 ? 11.799 -8.263 20.763 1.00 58.12 93 LEU A C 1
ATOM 755 O O . LEU A 1 93 ? 12.763 -7.890 20.108 1.00 58.12 93 LEU A O 1
ATOM 759 N N . THR A 1 94 ? 11.517 -7.736 21.950 1.00 58.62 94 THR A N 1
ATOM 760 C CA . THR A 1 94 ? 12.455 -6.864 22.666 1.00 58.62 94 THR A CA 1
ATOM 761 C C . THR A 1 94 ? 13.359 -7.723 23.543 1.00 58.62 94 THR A C 1
ATOM 763 O O . THR A 1 94 ? 12.930 -8.186 24.599 1.00 58.62 94 THR A O 1
ATOM 766 N N . ASP A 1 95 ? 14.568 -7.934 23.018 1.00 51.22 95 ASP A N 1
ATOM 767 C CA . ASP A 1 95 ? 15.877 -7.865 23.680 1.00 51.22 95 ASP A CA 1
ATOM 768 C C . ASP A 1 95 ? 16.199 -8.864 24.805 1.00 51.22 95 ASP A C 1
ATOM 770 O O . ASP A 1 95 ? 16.088 -8.576 25.995 1.00 51.22 95 ASP A O 1
ATOM 774 N N . MET A 1 96 ? 16.745 -10.018 24.407 1.00 54.19 96 MET A N 1
ATOM 775 C CA . MET A 1 96 ? 17.853 -10.642 25.135 1.00 54.19 96 MET A CA 1
ATOM 776 C C . MET A 1 96 ? 19.136 -10.366 24.348 1.00 54.19 96 MET A C 1
ATOM 778 O O . MET A 1 96 ? 19.396 -11.071 23.381 1.00 54.19 96 MET A O 1
ATOM 782 N N . GLU A 1 97 ? 19.867 -9.317 24.727 1.00 47.78 97 GLU A N 1
ATOM 783 C CA . GLU A 1 97 ? 21.340 -9.262 24.809 1.00 47.78 97 GLU A CA 1
ATOM 784 C C . GLU A 1 97 ? 21.772 -7.824 25.163 1.00 47.78 97 GLU A C 1
ATOM 786 O O . GLU A 1 97 ? 22.295 -7.069 24.350 1.00 47.78 97 GLU A O 1
ATOM 791 N N . GLU A 1 98 ? 21.539 -7.438 26.420 1.00 50.41 98 GLU A N 1
ATOM 792 C CA . GLU A 1 98 ? 22.558 -6.694 27.165 1.00 50.41 98 GLU A CA 1
ATOM 793 C C . GLU A 1 98 ? 23.273 -7.713 28.064 1.00 50.41 98 GLU A C 1
ATOM 795 O O . GLU A 1 98 ? 22.748 -8.038 29.128 1.00 50.41 98 GLU A O 1
ATOM 800 N N . VAL A 1 99 ? 24.420 -8.243 27.613 1.00 45.72 99 VAL A N 1
ATOM 801 C CA . VAL A 1 99 ? 25.596 -8.623 28.431 1.00 45.72 99 VAL A CA 1
ATOM 802 C C . VAL A 1 99 ? 26.842 -8.483 27.563 1.00 45.72 99 VAL A C 1
ATOM 804 O O . VAL A 1 99 ? 26.871 -9.111 26.483 1.00 45.72 99 VAL A O 1
#

Foldseek 3Di:
DDPVVVVVVVVVVVVVVVVVVVVVVVVVVVVVVVVVVVVVVVVVVVVVVVQVVVCVVVVHHDDPVCVVVVVVVQVVCCVVPHNVCVVVVNDPPDDDDPD

Organism: NCBI:txid39491